Protein AF-A0A7S4L0S0-F1 (afdb_monomer_lite)

Structure (mmCIF, N/CA/C/O backbone):
data_AF-A0A7S4L0S0-F1
#
_entry.id   AF-A0A7S4L0S0-F1
#
loop_
_atom_site.group_PDB
_atom_site.id
_atom_site.type_symbol
_atom_site.label_atom_id
_atom_site.label_alt_id
_atom_site.label_comp_id
_atom_site.label_asym_id
_atom_site.label_entity_id
_atom_site.label_seq_id
_atom_site.pdbx_PDB_ins_code
_atom_site.Cartn_x
_atom_site.Cartn_y
_atom_site.Cartn_z
_atom_site.occupancy
_atom_site.B_iso_or_equiv
_atom_site.auth_seq_id
_atom_site.auth_comp_id
_atom_site.auth_asym_id
_atom_site.auth_atom_id
_atom_site.pdbx_PDB_model_num
ATOM 1 N N . GLU A 1 1 ? 26.061 -27.455 -31.471 1.00 75.81 1 GLU A N 1
ATOM 2 C CA . GLU A 1 1 ? 24.703 -26.891 -31.427 1.00 75.81 1 GLU A CA 1
ATOM 3 C C . GLU A 1 1 ? 24.857 -25.416 -31.122 1.00 75.81 1 GLU A C 1
ATOM 5 O O . GLU A 1 1 ? 25.681 -25.080 -30.277 1.00 75.81 1 GLU A O 1
ATOM 10 N N . TYR A 1 2 ? 24.237 -24.562 -31.928 1.00 87.06 2 TYR A N 1
ATOM 11 C CA . TYR A 1 2 ? 24.307 -23.111 -31.791 1.00 87.06 2 TYR A CA 1
ATOM 12 C C . TYR A 1 2 ? 23.082 -22.641 -31.019 1.00 87.06 2 TYR A C 1
ATOM 14 O O . TYR A 1 2 ? 22.019 -23.251 -31.120 1.00 87.06 2 TYR A O 1
ATOM 22 N N . VAL A 1 3 ? 23.242 -21.562 -30.265 1.00 89.25 3 VAL A N 1
ATOM 23 C CA . VAL A 1 3 ? 22.180 -20.961 -29.458 1.00 89.25 3 VAL A CA 1
ATOM 24 C C . VAL A 1 3 ? 22.012 -19.526 -29.923 1.00 89.25 3 VAL A C 1
ATOM 26 O O . VAL A 1 3 ? 23.007 -18.867 -30.218 1.00 89.25 3 VAL A O 1
ATOM 29 N N . CYS A 1 4 ? 20.772 -19.050 -29.992 1.00 88.25 4 CYS A N 1
ATOM 30 C CA . CYS A 1 4 ? 20.486 -17.660 -30.334 1.00 88.25 4 CYS A CA 1
ATOM 31 C C . CYS A 1 4 ? 21.212 -16.693 -29.386 1.00 88.25 4 CYS A C 1
ATOM 33 O O . CYS A 1 4 ? 21.052 -16.776 -28.165 1.00 88.25 4 CYS A O 1
ATOM 35 N N . GLU A 1 5 ? 21.927 -15.716 -29.944 1.00 83.31 5 GLU A N 1
ATOM 36 C CA . GLU A 1 5 ? 22.682 -14.718 -29.175 1.00 83.31 5 GLU A CA 1
ATOM 37 C C . GLU A 1 5 ? 21.797 -13.817 -28.298 1.00 83.31 5 GLU A C 1
ATOM 39 O O . GLU A 1 5 ? 22.257 -13.265 -27.299 1.00 83.31 5 GLU A O 1
ATOM 44 N N . ARG A 1 6 ? 20.497 -13.711 -28.606 1.00 80.69 6 ARG A N 1
ATOM 45 C CA . ARG A 1 6 ? 19.516 -12.996 -27.766 1.00 80.69 6 ARG A CA 1
ATOM 46 C C . ARG A 1 6 ? 19.075 -13.801 -26.541 1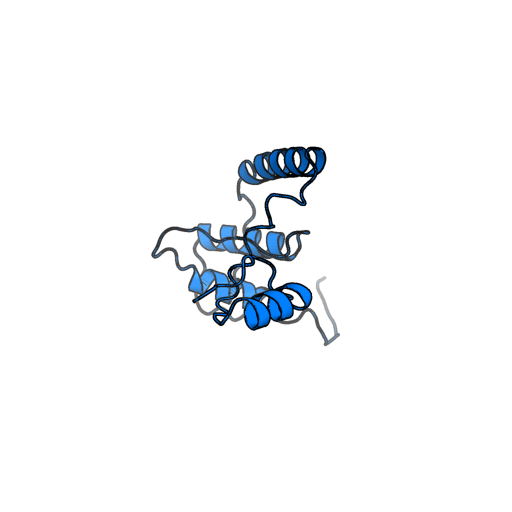.00 80.69 6 ARG A C 1
ATOM 48 O O . ARG A 1 6 ? 18.285 -13.307 -25.746 1.00 80.69 6 ARG A O 1
ATOM 55 N N . VAL A 1 7 ? 19.587 -15.023 -26.365 1.00 78.88 7 VAL A N 1
ATOM 56 C CA . VAL A 1 7 ? 19.340 -15.888 -25.197 1.00 78.88 7 VAL A CA 1
ATOM 57 C C . VAL A 1 7 ? 17.845 -16.183 -24.991 1.00 78.88 7 VAL A C 1
ATOM 59 O O . VAL A 1 7 ? 17.359 -16.322 -23.873 1.00 78.88 7 VAL A O 1
ATOM 62 N N . CYS A 1 8 ? 17.094 -16.306 -26.088 1.00 86.19 8 CYS A N 1
ATOM 63 C CA . CYS A 1 8 ? 15.673 -16.671 -26.070 1.00 86.19 8 CYS A CA 1
ATOM 64 C C . CYS A 1 8 ? 15.427 -18.170 -25.797 1.00 86.19 8 CYS A C 1
ATOM 66 O O . CYS A 1 8 ? 14.278 -18.592 -25.679 1.00 86.19 8 CYS A O 1
ATOM 68 N N . GLY A 1 9 ? 16.494 -18.978 -25.739 1.00 84.69 9 GLY A N 1
ATOM 69 C CA . GLY A 1 9 ? 16.433 -20.432 -25.562 1.00 84.69 9 GLY A CA 1
ATOM 70 C C . GLY A 1 9 ? 16.253 -21.241 -26.853 1.00 84.69 9 GLY A C 1
ATOM 71 O O . GLY A 1 9 ? 15.992 -22.436 -26.775 1.00 84.69 9 GLY A O 1
ATOM 72 N N . PHE A 1 10 ? 16.368 -20.621 -28.035 1.00 89.12 10 PHE A N 1
ATOM 73 C CA . PHE A 1 10 ? 16.336 -21.332 -29.318 1.00 89.12 10 PHE A CA 1
ATOM 74 C C . PHE A 1 10 ? 17.707 -21.934 -29.659 1.00 89.12 10 PHE A C 1
ATOM 76 O O . PHE A 1 10 ? 18.708 -21.210 -29.688 1.00 89.12 10 PHE A O 1
ATOM 83 N N . GLU A 1 11 ? 17.731 -23.235 -29.959 1.00 93.06 11 GLU A N 1
ATOM 84 C CA . GLU A 1 11 ? 18.935 -24.013 -30.276 1.00 93.06 11 GLU A CA 1
ATOM 85 C C . GLU A 1 11 ? 18.791 -24.726 -31.631 1.00 93.06 11 GLU A C 1
ATOM 87 O O . GLU A 1 11 ? 17.696 -25.144 -32.016 1.00 93.06 11 GLU A O 1
ATOM 92 N N . GLY A 1 12 ? 19.889 -24.849 -32.382 1.00 90.69 12 GLY A N 1
ATOM 93 C CA . GLY A 1 12 ? 19.873 -25.514 -33.686 1.00 90.69 12 GLY A CA 1
ATOM 94 C C . GLY A 1 12 ? 21.217 -25.544 -34.414 1.00 90.69 12 GLY A C 1
ATOM 95 O O . GLY A 1 12 ? 22.286 -25.327 -33.835 1.00 90.69 12 GLY A O 1
ATOM 96 N N . ASP A 1 13 ? 21.177 -25.842 -35.715 1.00 92.31 13 ASP A N 1
ATOM 97 C CA . ASP A 1 13 ? 22.343 -25.670 -36.583 1.00 92.31 13 ASP A CA 1
ATOM 98 C C . ASP A 1 13 ? 22.577 -24.188 -36.917 1.00 92.31 13 ASP A C 1
ATOM 100 O O . ASP A 1 13 ? 21.705 -23.340 -36.727 1.00 92.31 13 ASP A O 1
ATOM 104 N N . PHE A 1 14 ? 23.770 -23.873 -37.421 1.00 89.38 14 PHE A N 1
ATOM 105 C CA . PHE A 1 14 ? 24.184 -22.494 -37.685 1.00 89.38 14 PHE A CA 1
ATOM 106 C C . PHE A 1 14 ? 23.186 -21.720 -38.565 1.00 89.38 14 PHE A C 1
ATOM 108 O O . PHE A 1 14 ? 22.823 -20.596 -38.237 1.00 89.38 14 PHE A O 1
ATOM 115 N N . LYS A 1 15 ? 22.680 -22.333 -39.644 1.00 91.56 15 LYS A N 1
ATOM 116 C CA . LYS A 1 15 ? 21.749 -21.671 -40.574 1.00 91.56 15 LYS A CA 1
ATOM 117 C C . LYS A 1 15 ? 20.372 -21.450 -39.953 1.00 91.56 15 LYS A C 1
ATOM 119 O O . LYS A 1 15 ? 19.713 -20.454 -40.237 1.00 91.56 15 LYS A O 1
ATOM 124 N N . THR A 1 16 ? 19.930 -22.391 -39.128 1.00 91.69 16 THR A N 1
ATOM 125 C CA . THR A 1 16 ? 18.635 -22.336 -38.450 1.00 91.69 16 THR A CA 1
ATOM 126 C C . THR A 1 16 ? 18.643 -21.270 -37.357 1.00 91.69 16 THR A C 1
ATOM 128 O O . THR A 1 16 ? 17.677 -20.520 -37.223 1.00 91.69 16 THR A O 1
ATOM 131 N N . VAL A 1 17 ? 19.748 -21.157 -36.616 1.00 91.50 17 VAL A N 1
ATOM 132 C CA . VAL A 1 17 ? 19.931 -20.123 -35.589 1.00 91.50 17 VAL A CA 1
ATOM 133 C C . VAL A 1 17 ? 20.080 -18.738 -36.217 1.00 91.50 17 VAL A C 1
ATOM 135 O O . VAL A 1 17 ? 19.387 -17.818 -35.796 1.00 91.50 17 VAL A O 1
ATOM 138 N N . GLU A 1 18 ? 20.865 -18.596 -37.286 1.00 89.62 18 GLU A N 1
ATOM 139 C CA . GLU A 1 18 ? 21.023 -17.327 -38.013 1.00 89.62 18 GLU A CA 1
ATOM 140 C C . GLU A 1 18 ? 19.687 -16.826 -38.602 1.00 89.62 18 GLU A C 1
ATOM 142 O O . GLU A 1 18 ? 19.337 -15.646 -38.506 1.00 89.62 18 GLU A O 1
ATOM 147 N N . ALA A 1 19 ? 18.874 -17.723 -39.172 1.00 90.62 19 ALA A N 1
ATOM 148 C CA . ALA A 1 19 ? 17.537 -17.369 -39.648 1.00 90.62 19 ALA A CA 1
ATOM 149 C C . ALA A 1 19 ? 16.609 -16.937 -38.498 1.00 90.62 19 ALA A C 1
ATOM 151 O O . ALA A 1 19 ? 15.848 -15.979 -38.648 1.00 90.62 19 ALA A O 1
ATOM 152 N N . HIS A 1 20 ? 16.689 -17.615 -37.349 1.00 89.69 20 HIS A N 1
ATOM 153 C CA . HIS A 1 20 ? 15.929 -17.264 -36.152 1.00 89.69 20 HIS A CA 1
ATOM 154 C C . H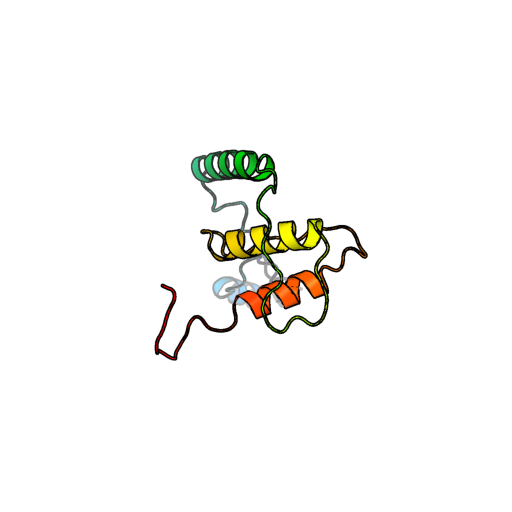IS A 1 20 ? 16.335 -15.894 -35.595 1.00 89.69 20 HIS A C 1
ATOM 156 O O . HIS A 1 20 ? 15.467 -15.093 -35.258 1.00 89.69 20 HIS A O 1
ATOM 162 N N . GLU A 1 21 ? 17.628 -15.579 -35.538 1.00 88.75 21 GLU A N 1
ATOM 163 C CA . GLU A 1 21 ? 18.126 -14.292 -35.041 1.00 88.75 21 GLU A CA 1
ATOM 164 C C . GLU A 1 21 ? 17.569 -13.107 -35.831 1.00 88.75 21 GLU A C 1
ATOM 166 O O . GLU A 1 21 ? 17.194 -12.092 -35.245 1.00 88.75 21 GLU A O 1
ATOM 171 N N . ASN A 1 22 ? 17.391 -13.246 -37.143 1.00 86.25 22 ASN A N 1
ATOM 172 C CA . ASN A 1 22 ? 16.783 -12.200 -37.968 1.00 86.25 22 ASN A CA 1
ATOM 173 C C . ASN A 1 22 ? 15.301 -11.924 -37.636 1.00 86.25 22 ASN A C 1
ATOM 175 O O . ASN A 1 22 ? 14.791 -10.858 -37.973 1.00 86.25 22 ASN A O 1
ATOM 179 N N . VAL A 1 23 ? 14.611 -12.841 -36.947 1.00 88.25 23 VAL A N 1
ATOM 180 C CA . VAL A 1 23 ? 13.187 -12.716 -36.570 1.00 88.25 23 VAL A CA 1
ATOM 181 C C . VAL A 1 23 ? 12.937 -12.772 -35.057 1.00 88.25 23 VAL A C 1
ATOM 183 O O . VAL A 1 23 ? 11.791 -12.704 -34.614 1.00 88.25 23 VAL A O 1
ATOM 186 N N . CYS A 1 24 ? 13.985 -12.903 -34.243 1.00 84.31 24 CYS A N 1
ATOM 187 C CA . CYS A 1 24 ? 13.862 -13.147 -32.810 1.00 84.31 24 CYS A CA 1
ATOM 188 C C . CYS A 1 24 ? 13.385 -11.894 -32.053 1.00 84.31 24 CYS A C 1
ATOM 190 O O . CYS A 1 24 ? 14.171 -11.029 -31.685 1.00 84.31 24 CYS A O 1
ATOM 192 N N . GLY A 1 25 ? 12.089 -11.790 -31.767 1.00 79.44 25 GLY A N 1
ATOM 193 C CA . GLY A 1 25 ? 11.518 -10.671 -31.002 1.00 79.44 25 GLY A CA 1
ATOM 194 C C . GLY A 1 25 ? 11.808 -10.687 -29.495 1.00 79.44 25 GLY A C 1
ATOM 195 O O . GLY A 1 25 ? 11.162 -9.947 -28.758 1.00 79.44 25 GLY A O 1
ATOM 196 N N . TYR A 1 26 ? 12.705 -11.553 -29.010 1.00 82.38 26 TYR A N 1
ATOM 197 C CA . TYR A 1 26 ? 13.002 -11.650 -27.584 1.00 82.38 26 TYR A CA 1
ATOM 198 C C . TYR A 1 26 ? 13.815 -10.439 -27.124 1.00 82.38 26 TYR A C 1
ATOM 200 O O . TYR A 1 26 ? 14.963 -10.254 -27.529 1.00 82.38 26 TYR A O 1
ATOM 208 N N . VAL A 1 27 ? 13.198 -9.632 -26.265 1.00 67.56 27 VAL A N 1
ATOM 209 C CA . VAL A 1 27 ? 13.852 -8.544 -25.541 1.00 67.56 27 VAL A CA 1
ATOM 210 C C . VAL A 1 27 ? 14.238 -9.090 -24.177 1.00 67.56 27 VAL A C 1
ATOM 212 O O . VAL A 1 27 ? 13.386 -9.554 -23.416 1.00 67.56 27 VAL A O 1
ATOM 215 N N . ARG A 1 28 ? 15.535 -9.074 -23.883 1.00 66.50 28 ARG A N 1
ATOM 216 C CA . ARG A 1 28 ? 16.052 -9.489 -22.585 1.00 66.50 28 ARG A CA 1
ATOM 217 C C . ARG A 1 28 ? 15.570 -8.471 -21.543 1.00 66.50 28 ARG A C 1
ATOM 219 O O . ARG A 1 28 ? 15.686 -7.265 -21.739 1.00 66.50 28 ARG A O 1
ATOM 226 N N . GLY A 1 29 ? 14.938 -8.957 -20.473 1.00 56.62 29 GLY A N 1
ATOM 227 C CA . GLY A 1 29 ? 14.276 -8.115 -19.464 1.00 56.62 29 GLY A CA 1
ATOM 228 C C . GLY A 1 29 ? 15.213 -7.245 -18.614 1.00 56.62 29 GLY A C 1
ATOM 229 O O . GLY A 1 29 ? 14.742 -6.565 -17.712 1.00 56.62 29 GLY A O 1
ATOM 230 N N . ASP A 1 30 ? 16.517 -7.283 -18.878 1.00 53.00 30 ASP A N 1
ATOM 231 C CA . ASP A 1 30 ? 17.572 -6.457 -18.286 1.00 53.00 30 ASP A CA 1
ATOM 232 C C . ASP A 1 30 ? 17.840 -5.158 -19.075 1.00 53.00 30 ASP A C 1
ATOM 234 O O . ASP A 1 30 ? 18.546 -4.284 -18.582 1.00 53.00 30 ASP A O 1
ATOM 238 N N . GLN A 1 31 ? 17.202 -4.945 -20.234 1.00 48.06 31 GLN A N 1
ATOM 239 C CA . GLN A 1 31 ? 17.219 -3.668 -20.973 1.00 48.06 31 GLN A CA 1
ATOM 240 C C . GLN A 1 31 ? 16.407 -2.549 -20.269 1.00 48.06 31 GLN A C 1
ATOM 242 O O . GLN A 1 31 ? 15.814 -1.699 -20.917 1.00 48.06 31 GLN A O 1
ATOM 247 N N . TRP A 1 32 ? 16.313 -2.562 -18.938 1.00 55.41 32 TRP A N 1
ATOM 248 C CA . TRP A 1 32 ? 15.672 -1.507 -18.139 1.00 55.41 32 TRP A CA 1
ATOM 249 C C . TRP A 1 32 ? 16.674 -0.442 -17.668 1.00 55.41 32 TRP A C 1
ATOM 251 O O . TRP A 1 32 ? 16.267 0.630 -17.241 1.00 55.41 32 TRP A O 1
ATOM 261 N N . GLU A 1 33 ? 17.980 -0.721 -17.757 1.00 48.19 33 GLU A N 1
ATOM 262 C CA . GLU A 1 33 ? 19.041 0.201 -17.320 1.00 48.19 33 GLU A CA 1
ATOM 263 C C . GLU A 1 33 ? 19.464 1.214 -18.399 1.00 48.19 33 GLU A C 1
ATOM 265 O O . GLU A 1 33 ? 20.192 2.150 -18.095 1.00 48.19 33 GLU A O 1
ATOM 270 N N . SER A 1 34 ? 19.051 1.041 -19.662 1.00 50.31 34 SER A N 1
ATOM 271 C CA . SER A 1 34 ? 19.615 1.802 -20.800 1.00 50.31 34 SER A CA 1
ATOM 272 C C . SER A 1 34 ? 18.714 2.887 -21.395 1.00 50.31 34 SER A C 1
ATOM 274 O O . SER A 1 34 ? 19.182 3.619 -22.263 1.00 50.31 34 SER A O 1
ATOM 276 N N . ASP A 1 35 ? 17.472 3.023 -20.924 1.00 55.84 35 ASP A N 1
ATOM 277 C CA . ASP A 1 35 ? 16.492 3.971 -21.482 1.00 55.84 35 ASP A CA 1
ATOM 278 C C . ASP A 1 35 ? 16.192 5.173 -20.565 1.00 55.84 35 ASP A C 1
ATOM 280 O O . ASP A 1 35 ? 15.360 6.008 -20.914 1.00 55.84 35 ASP A O 1
ATOM 284 N N . MET A 1 36 ? 16.839 5.282 -19.399 1.00 57.59 36 MET A N 1
ATOM 285 C CA . MET A 1 36 ? 16.585 6.368 -18.446 1.00 57.59 36 MET A CA 1
ATOM 286 C C . MET A 1 36 ? 17.656 7.455 -18.599 1.00 57.59 36 MET A C 1
ATOM 288 O O . MET A 1 36 ? 18.839 7.206 -18.379 1.00 57.59 36 MET A O 1
ATOM 292 N N . ASP A 1 37 ? 17.253 8.648 -19.040 1.00 66.44 37 ASP A N 1
ATOM 293 C CA . ASP A 1 37 ? 18.165 9.782 -19.211 1.00 66.44 37 ASP A CA 1
ATOM 294 C C . ASP A 1 37 ? 18.664 10.273 -17.837 1.00 66.44 37 ASP A C 1
ATOM 296 O O . ASP A 1 37 ? 17.928 10.247 -16.848 1.00 66.44 37 ASP A O 1
ATOM 300 N N . SER A 1 38 ? 19.910 10.745 -17.759 1.00 66.56 38 SER A N 1
ATOM 301 C CA . SER A 1 38 ? 20.562 11.134 -16.493 1.00 66.56 38 SER A CA 1
ATOM 302 C C . SER A 1 38 ? 19.806 12.225 -15.717 1.00 66.56 38 SER A C 1
ATOM 304 O O . SER A 1 38 ? 19.820 12.248 -14.486 1.00 66.56 38 SER A O 1
ATOM 306 N N . GLU A 1 39 ? 19.078 13.093 -16.425 1.00 66.94 39 GLU A N 1
ATOM 307 C CA . GLU A 1 39 ? 18.222 14.126 -15.831 1.00 66.94 39 GLU A CA 1
ATOM 308 C C . GLU A 1 39 ? 16.944 13.526 -15.197 1.00 66.94 39 GLU A C 1
ATOM 310 O O . GLU A 1 39 ? 16.446 14.012 -14.173 1.00 66.94 39 GLU A O 1
ATOM 315 N N . GLU A 1 40 ? 16.412 12.434 -15.757 1.00 67.38 40 GLU A N 1
ATOM 316 C CA . GLU A 1 40 ? 15.275 11.697 -15.187 1.00 67.38 40 GLU A CA 1
ATOM 317 C C . GLU A 1 40 ? 15.685 10.902 -13.940 1.00 67.38 40 GL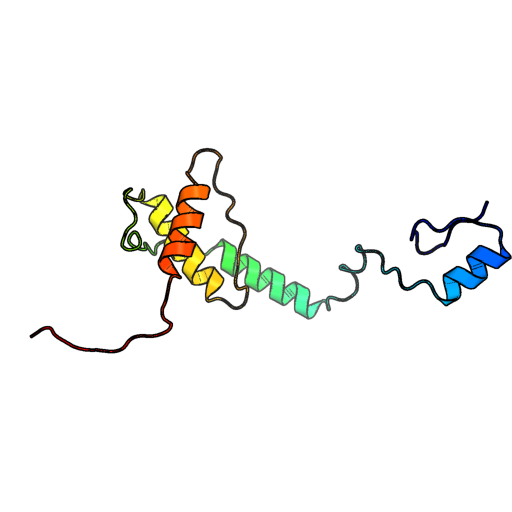U A C 1
ATOM 319 O O . GLU A 1 40 ? 14.913 10.807 -12.983 1.00 67.38 40 GLU A O 1
ATOM 324 N N . GLU A 1 41 ? 16.915 10.385 -13.907 1.00 66.94 41 GLU A N 1
ATOM 325 C CA . GLU A 1 41 ? 17.470 9.700 -12.738 1.00 66.94 41 GLU A CA 1
ATOM 326 C C . GLU A 1 41 ? 17.683 10.666 -11.560 1.00 66.94 41 GLU A C 1
ATOM 328 O O . GLU A 1 41 ? 17.229 10.388 -10.447 1.00 66.94 41 GLU A O 1
ATOM 333 N N . GLU A 1 42 ? 18.280 11.845 -11.790 1.00 69.88 42 GLU A N 1
ATOM 334 C CA . GLU A 1 42 ? 18.461 12.860 -10.739 1.00 69.88 42 GLU A CA 1
ATOM 335 C C . GLU A 1 42 ? 17.122 13.353 -10.177 1.00 69.88 42 GLU A C 1
ATOM 337 O O . GLU A 1 42 ? 16.945 13.456 -8.957 1.00 69.88 42 GLU A O 1
ATOM 342 N N . THR A 1 43 ? 16.143 13.617 -11.047 1.00 74.69 43 THR A N 1
ATOM 343 C CA . THR A 1 43 ? 14.805 14.037 -10.607 1.00 74.69 43 THR A CA 1
ATOM 344 C C . THR A 1 43 ? 14.072 12.926 -9.861 1.00 74.69 43 THR A C 1
ATOM 346 O O . THR A 1 43 ? 13.373 13.208 -8.882 1.00 74.69 43 THR A O 1
ATOM 349 N N . PHE A 1 44 ? 14.247 11.663 -10.261 1.00 76.75 44 PHE A N 1
ATOM 350 C CA . PHE A 1 44 ? 13.716 10.513 -9.537 1.00 76.75 44 PHE A CA 1
ATOM 351 C C . PHE A 1 44 ? 14.344 10.380 -8.147 1.00 76.75 44 PHE A C 1
ATOM 353 O O . PHE A 1 44 ? 13.597 10.270 -7.174 1.00 76.75 44 PHE A O 1
ATOM 360 N N . LEU A 1 45 ? 15.674 10.450 -8.032 1.00 75.19 45 LEU A N 1
ATOM 361 C CA . LEU A 1 45 ? 16.389 10.359 -6.756 1.00 75.19 45 LEU A CA 1
ATOM 362 C C . LEU A 1 45 ? 16.012 11.506 -5.816 1.00 75.19 45 LEU A C 1
ATOM 364 O O . LEU A 1 45 ? 15.665 11.267 -4.661 1.00 75.19 45 LEU A O 1
ATOM 368 N N . GLN A 1 46 ? 15.966 12.741 -6.319 1.00 75.56 46 GLN A N 1
ATOM 369 C CA . GLN A 1 46 ? 15.560 13.898 -5.522 1.00 75.56 46 GLN A CA 1
ATOM 370 C C . GLN A 1 46 ? 14.111 13.769 -5.034 1.00 75.56 46 GLN A C 1
ATOM 372 O O . GLN A 1 46 ? 13.792 14.055 -3.877 1.00 75.56 46 GLN A O 1
ATOM 377 N N . LYS A 1 47 ? 13.212 13.306 -5.907 1.00 77.12 47 LYS A N 1
ATOM 378 C CA . LYS A 1 47 ? 11.809 13.066 -5.561 1.00 77.12 47 LYS A CA 1
ATOM 379 C C . LYS A 1 47 ? 11.650 11.904 -4.581 1.00 77.12 47 LYS A C 1
ATOM 381 O O . LYS A 1 47 ? 10.764 11.953 -3.727 1.00 77.12 47 LYS A O 1
ATOM 386 N N . TRP A 1 48 ? 12.482 10.873 -4.703 1.00 73.94 48 TRP A N 1
ATOM 387 C CA . TRP A 1 48 ? 12.522 9.730 -3.799 1.00 73.94 48 TRP A CA 1
ATOM 388 C C . TRP A 1 48 ? 12.956 10.153 -2.395 1.00 73.94 48 TRP A C 1
ATOM 390 O O . TRP A 1 48 ? 12.227 9.875 -1.444 1.00 73.94 48 TRP A O 1
ATOM 400 N N . GLU A 1 49 ? 14.061 10.892 -2.272 1.00 71.50 49 GLU A N 1
ATOM 401 C CA . GLU A 1 49 ? 14.588 11.415 -1.002 1.00 71.50 49 GLU A CA 1
ATOM 402 C C . GLU A 1 49 ? 13.507 12.197 -0.231 1.00 71.50 49 GLU A C 1
ATOM 404 O O . GLU A 1 49 ? 13.193 11.891 0.921 1.00 71.50 49 GLU A O 1
ATOM 409 N N . LEU A 1 50 ? 12.814 13.113 -0.921 1.00 68.12 50 LEU A N 1
ATOM 410 C CA . LEU A 1 50 ? 11.695 13.884 -0.365 1.00 68.12 50 LEU A CA 1
ATOM 411 C C . LEU A 1 50 ? 10.498 13.012 0.053 1.00 68.12 50 LEU A C 1
ATOM 413 O O . LEU A 1 50 ? 9.712 13.392 0.923 1.00 68.12 50 LEU A O 1
ATOM 417 N N . SER A 1 51 ? 10.312 11.854 -0.582 1.00 68.31 51 SER A N 1
ATOM 418 C CA . SER A 1 51 ? 9.254 10.910 -0.221 1.00 68.31 51 SER A CA 1
ATOM 419 C C . SER A 1 51 ? 9.612 10.094 1.024 1.00 68.31 51 SER A C 1
ATOM 421 O O . SER A 1 51 ? 8.718 9.828 1.828 1.00 68.31 51 SER A O 1
ATOM 423 N N . VAL A 1 52 ? 10.891 9.742 1.218 1.00 66.62 52 VAL A N 1
ATOM 424 C CA . VAL A 1 52 ? 11.376 9.002 2.401 1.00 66.62 52 VAL A CA 1
ATOM 425 C C . VAL A 1 52 ? 11.251 9.841 3.675 1.00 66.62 52 VAL A C 1
ATOM 427 O O . VAL A 1 52 ? 10.869 9.320 4.721 1.00 66.62 52 VAL A O 1
ATOM 430 N N . GLU A 1 53 ? 11.487 11.152 3.596 1.00 58.66 53 GLU A N 1
ATOM 431 C CA . GLU A 1 53 ? 11.355 12.058 4.749 1.00 58.66 53 GLU A CA 1
ATOM 432 C C . GLU A 1 53 ? 9.899 12.330 5.167 1.00 58.66 53 GLU A C 1
ATOM 434 O O . GLU A 1 53 ? 9.637 12.952 6.205 1.00 58.66 53 GLU A O 1
ATOM 439 N N . ARG A 1 54 ? 8.917 11.850 4.396 1.00 65.81 54 ARG A N 1
ATOM 440 C CA . ARG A 1 54 ? 7.500 12.074 4.677 1.00 65.81 54 ARG A CA 1
ATOM 441 C C . ARG A 1 54 ? 7.038 11.222 5.860 1.00 65.81 54 ARG A C 1
ATOM 443 O O . ARG A 1 54 ? 6.634 10.071 5.714 1.00 65.81 54 ARG A O 1
ATOM 450 N N . ARG A 1 55 ? 7.043 11.817 7.053 1.00 62.66 55 ARG A N 1
ATOM 451 C CA . ARG A 1 55 ? 6.486 11.203 8.265 1.00 62.66 55 ARG A CA 1
ATOM 452 C C . ARG A 1 55 ? 4.964 11.016 8.129 1.00 62.66 55 ARG A C 1
ATOM 454 O O . ARG A 1 55 ? 4.242 11.946 7.769 1.00 62.66 55 ARG A O 1
ATOM 461 N N . MET A 1 56 ? 4.480 9.811 8.435 1.00 66.56 56 MET A N 1
ATOM 462 C CA . MET A 1 56 ? 3.054 9.456 8.396 1.00 66.56 56 MET A CA 1
ATOM 463 C C . MET A 1 56 ? 2.332 10.004 9.629 1.00 66.56 56 MET A C 1
ATOM 465 O O . MET A 1 56 ? 2.254 9.342 10.654 1.00 66.56 56 MET A O 1
ATOM 469 N N . GLU A 1 57 ? 1.829 11.234 9.558 1.00 71.44 57 GLU A N 1
ATOM 470 C CA . GLU A 1 57 ? 1.074 11.833 10.675 1.00 71.44 57 GLU A CA 1
ATOM 471 C C . GLU A 1 57 ? -0.448 11.735 10.486 1.00 71.44 57 GLU A C 1
ATOM 473 O O . GLU A 1 57 ? -1.231 11.775 11.438 1.00 71.44 57 GLU A O 1
ATOM 478 N N . LYS A 1 58 ? -0.886 11.557 9.238 1.00 85.19 58 LYS A N 1
ATOM 479 C CA . LYS A 1 58 ? -2.298 11.450 8.880 1.00 85.19 58 LYS A CA 1
ATOM 480 C C . LYS A 1 58 ? -2.842 10.075 9.270 1.00 85.19 58 LYS A C 1
ATOM 482 O O . LYS A 1 58 ? -2.278 9.051 8.903 1.00 85.19 58 LYS A O 1
ATOM 487 N N . LYS A 1 59 ? -3.986 10.062 9.958 1.00 88.69 59 LYS A N 1
ATOM 488 C CA . LYS A 1 59 ? -4.739 8.849 10.311 1.00 88.69 59 LYS A CA 1
ATOM 489 C C . LYS A 1 59 ? -6.049 8.803 9.551 1.00 88.69 59 LYS A C 1
ATOM 491 O O . LYS A 1 59 ? -6.759 9.804 9.484 1.00 88.69 59 LYS A O 1
ATOM 496 N N . MET A 1 60 ? -6.390 7.631 9.029 1.00 89.62 60 MET A N 1
ATOM 497 C CA . MET A 1 60 ? -7.684 7.371 8.411 1.00 89.62 60 MET A CA 1
ATOM 498 C C . MET A 1 60 ? -8.502 6.443 9.305 1.00 89.62 60 MET A C 1
ATOM 500 O O . MET A 1 60 ? -7.989 5.456 9.831 1.00 89.62 60 MET A O 1
ATOM 504 N N . GLN A 1 61 ? -9.778 6.779 9.498 1.00 88.94 61 GLN A N 1
ATOM 505 C CA . GLN A 1 61 ? -10.703 5.914 10.225 1.00 88.94 61 GLN A CA 1
ATOM 506 C C . GLN A 1 61 ? -10.944 4.612 9.461 1.00 88.94 61 GLN A C 1
ATOM 508 O O . GLN A 1 61 ? -10.830 4.567 8.236 1.00 88.94 61 GLN A O 1
ATOM 513 N N . ALA A 1 62 ? -11.276 3.552 10.195 1.00 88.38 62 ALA A N 1
ATOM 514 C CA . ALA A 1 62 ? -11.628 2.280 9.582 1.00 88.38 62 ALA A CA 1
ATOM 515 C C . ALA A 1 62 ? -12.825 2.456 8.622 1.00 88.38 62 ALA A C 1
ATOM 517 O O . ALA A 1 62 ? -13.770 3.173 8.962 1.00 88.38 62 ALA A O 1
ATOM 518 N N . PRO A 1 63 ? -12.804 1.816 7.440 1.00 88.38 63 PRO A N 1
ATOM 519 C CA . PRO A 1 63 ? -13.906 1.892 6.489 1.00 88.38 63 PRO A CA 1
ATOM 520 C C . PRO A 1 63 ? -15.177 1.254 7.060 1.00 88.38 63 PRO A C 1
ATOM 522 O O . PRO A 1 63 ? -15.124 0.297 7.839 1.00 88.38 63 PRO A O 1
ATOM 525 N N . GLU A 1 64 ? -16.334 1.767 6.640 1.00 86.56 64 GLU A N 1
ATOM 526 C CA . GLU A 1 64 ? -17.629 1.251 7.081 1.00 86.56 64 GLU A CA 1
ATOM 527 C C . GLU A 1 64 ? -17.790 -0.241 6.751 1.00 86.56 64 GLU A C 1
ATOM 529 O O . GLU A 1 64 ? -17.395 -0.728 5.689 1.00 86.56 64 GLU A O 1
ATOM 534 N N . GLY A 1 65 ? -18.371 -0.987 7.691 1.00 85.88 65 GLY A N 1
ATOM 535 C CA . GLY A 1 65 ? -18.549 -2.435 7.572 1.00 85.88 65 GLY A CA 1
ATOM 536 C C . GLY A 1 65 ? -17.316 -3.266 7.939 1.00 85.88 65 GLY A C 1
ATOM 537 O O . GLY A 1 65 ? -17.404 -4.495 7.920 1.00 85.88 65 GLY A O 1
ATOM 538 N N . LEU A 1 66 ? -16.184 -2.647 8.306 1.00 89.88 66 LEU A N 1
ATOM 539 C CA . LEU A 1 66 ? -15.064 -3.379 8.895 1.00 89.88 66 LEU A CA 1
ATOM 540 C C . LEU A 1 66 ? -15.408 -3.763 10.341 1.00 89.88 66 LEU A C 1
ATOM 542 O O . LEU A 1 66 ? -15.579 -2.910 11.206 1.00 89.88 66 LEU A O 1
ATOM 546 N N . LEU A 1 67 ? -15.506 -5.066 10.606 1.00 89.50 67 LEU A N 1
ATOM 547 C CA . LEU A 1 67 ? -15.904 -5.591 11.921 1.00 89.50 67 LEU A CA 1
ATOM 548 C C . LEU A 1 67 ? -14.823 -5.432 13.002 1.00 89.50 67 LEU A C 1
ATOM 550 O O . LEU A 1 67 ? -15.108 -5.584 14.187 1.00 89.50 67 LEU A O 1
ATOM 554 N N . VAL A 1 68 ? -13.580 -5.178 12.597 1.00 89.44 68 VAL A N 1
ATOM 555 C CA . VAL A 1 68 ? -12.412 -5.118 13.478 1.00 89.44 68 VAL A CA 1
ATOM 556 C C . VAL A 1 68 ? -11.904 -3.683 13.539 1.00 89.44 68 VAL A C 1
ATOM 558 O O . VAL A 1 68 ? -11.776 -3.022 12.511 1.00 89.44 68 VAL A O 1
ATOM 561 N N . SER A 1 69 ? -11.580 -3.205 14.740 1.00 89.69 69 SER A N 1
ATOM 562 C CA . SER A 1 69 ? -10.949 -1.900 14.937 1.00 89.69 69 SER A CA 1
ATOM 563 C C . SER A 1 69 ? -9.485 -1.922 14.494 1.00 89.69 69 SER A C 1
ATOM 565 O O . SER A 1 69 ? -8.731 -2.807 14.905 1.00 89.69 69 SER A O 1
ATOM 567 N N . LEU A 1 70 ? -9.072 -0.923 13.716 1.00 91.06 70 LEU A N 1
ATOM 568 C CA . LEU A 1 70 ? -7.677 -0.750 13.314 1.00 91.06 70 LEU A CA 1
ATOM 569 C C . LEU A 1 70 ? -6.833 -0.187 14.464 1.00 91.06 70 LEU A C 1
ATOM 571 O O . LEU A 1 70 ? -7.272 0.695 15.202 1.00 91.06 70 LEU A O 1
ATOM 575 N N . LEU A 1 71 ? -5.603 -0.684 14.596 1.00 91.75 71 LEU A N 1
ATOM 576 C CA . LEU A 1 71 ? -4.603 -0.117 15.503 1.00 91.75 71 LEU A CA 1
ATOM 577 C C . LEU A 1 71 ? -4.091 1.233 14.965 1.00 91.75 71 LEU A C 1
ATOM 579 O O . LEU A 1 71 ? -4.136 1.451 13.753 1.00 91.75 71 LEU A O 1
ATOM 583 N N . PRO A 1 72 ? -3.545 2.128 15.813 1.00 90.69 72 PRO A N 1
ATOM 584 C CA . PRO A 1 72 ? -3.120 3.461 15.380 1.00 90.69 72 PRO A CA 1
ATOM 585 C C . PRO A 1 72 ? -2.173 3.460 14.173 1.00 90.69 72 PRO A C 1
ATOM 587 O O . PRO A 1 72 ? -2.391 4.224 13.240 1.00 90.69 72 PRO A O 1
ATOM 590 N N . PHE A 1 73 ? -1.193 2.552 14.142 1.00 89.56 73 PHE A N 1
ATOM 591 C CA . PHE A 1 73 ? -0.279 2.416 13.004 1.00 89.56 73 PHE A CA 1
ATOM 592 C C . PHE A 1 73 ? -0.983 1.886 11.744 1.00 89.56 73 PHE A C 1
ATOM 594 O O . PHE A 1 73 ? -0.656 2.290 10.640 1.00 89.56 73 PHE A O 1
ATOM 601 N N . GLN A 1 74 ? -2.007 1.035 11.881 1.00 92.38 74 GLN A N 1
ATOM 602 C CA . GLN A 1 74 ? -2.782 0.536 10.738 1.00 92.38 74 GLN A CA 1
ATOM 603 C C . GLN A 1 74 ? -3.648 1.641 10.123 1.00 92.38 74 GLN A C 1
ATOM 605 O O . GLN A 1 74 ? -3.881 1.636 8.918 1.00 92.38 74 GLN A O 1
ATOM 610 N N . MET A 1 75 ? -4.108 2.595 10.938 1.00 92.19 75 MET A N 1
ATOM 611 C CA . MET A 1 75 ? -4.822 3.790 10.474 1.00 92.19 75 MET A CA 1
ATOM 612 C C . MET A 1 75 ? -3.899 4.758 9.726 1.00 92.19 75 MET A C 1
ATOM 614 O O . MET A 1 75 ? -4.336 5.403 8.772 1.00 92.19 75 MET A O 1
ATOM 618 N N . GLU A 1 76 ? -2.640 4.865 10.158 1.00 92.12 76 GLU A N 1
ATOM 619 C CA . GLU A 1 76 ? -1.592 5.628 9.466 1.00 92.12 76 GLU A CA 1
ATOM 620 C C . GLU A 1 76 ? -1.252 4.965 8.123 1.00 92.12 76 GLU A C 1
ATOM 622 O O . GLU A 1 76 ? -1.316 5.623 7.083 1.00 92.12 76 GLU A O 1
ATOM 627 N N . SER A 1 77 ? -1.018 3.645 8.114 1.00 91.19 77 SER A N 1
ATOM 628 C CA . SER A 1 77 ? -0.783 2.880 6.882 1.00 91.19 77 SER A CA 1
ATOM 629 C C . SER A 1 77 ? -1.961 2.987 5.913 1.00 91.19 77 SER A C 1
ATOM 631 O O . SER A 1 77 ? -1.754 3.173 4.717 1.00 91.19 77 SER A O 1
ATOM 633 N N . LEU A 1 78 ? -3.206 2.929 6.401 1.00 92.38 78 LEU A N 1
ATOM 634 C CA . LEU A 1 78 ? -4.392 3.092 5.556 1.00 92.38 78 LEU A CA 1
ATOM 635 C C . LEU A 1 78 ? -4.452 4.480 4.908 1.00 92.38 78 LEU A C 1
ATOM 637 O O . LEU A 1 78 ? -4.696 4.577 3.708 1.00 92.38 78 LEU A O 1
ATOM 641 N N . ALA A 1 79 ? -4.194 5.543 5.675 1.00 91.75 79 ALA A N 1
ATOM 642 C CA . ALA A 1 79 ? -4.152 6.899 5.133 1.00 91.75 79 ALA A CA 1
ATOM 643 C C . ALA A 1 79 ? -3.083 7.038 4.044 1.00 91.75 79 ALA A C 1
ATOM 645 O O . ALA A 1 79 ? -3.353 7.608 2.987 1.00 91.75 79 ALA A O 1
ATOM 646 N N . TRP A 1 80 ? -1.896 6.477 4.288 1.00 90.50 80 TRP A N 1
ATOM 647 C CA . TRP A 1 80 ? -0.808 6.481 3.320 1.00 90.50 80 TRP A CA 1
ATOM 648 C C . TRP A 1 80 ? -1.156 5.721 2.044 1.00 90.50 80 TRP A C 1
ATOM 650 O O . TRP A 1 80 ? -0.939 6.245 0.956 1.00 90.50 80 TRP A O 1
ATOM 660 N N . MET A 1 81 ? -1.710 4.512 2.160 1.00 92.19 81 MET A N 1
ATOM 661 C CA . MET A 1 81 ? -2.065 3.691 1.000 1.00 92.19 81 MET A CA 1
ATOM 662 C C . MET A 1 81 ? -3.097 4.391 0.111 1.00 92.19 81 MET A C 1
ATOM 664 O O . MET A 1 81 ? -2.917 4.431 -1.104 1.00 92.19 81 MET A O 1
ATOM 668 N N . CYS A 1 82 ? -4.120 5.013 0.705 1.00 90.25 82 CYS A N 1
ATOM 669 C CA . CYS A 1 82 ? -5.092 5.816 -0.040 1.00 90.25 82 CYS A CA 1
ATOM 670 C C . CYS A 1 82 ? -4.419 6.995 -0.766 1.00 90.25 82 CYS A C 1
ATOM 672 O O . CYS A 1 82 ? -4.702 7.254 -1.935 1.00 90.25 82 CYS A O 1
ATOM 674 N N . ASP A 1 83 ? -3.494 7.692 -0.098 1.00 89.31 83 ASP A N 1
ATOM 675 C CA . ASP A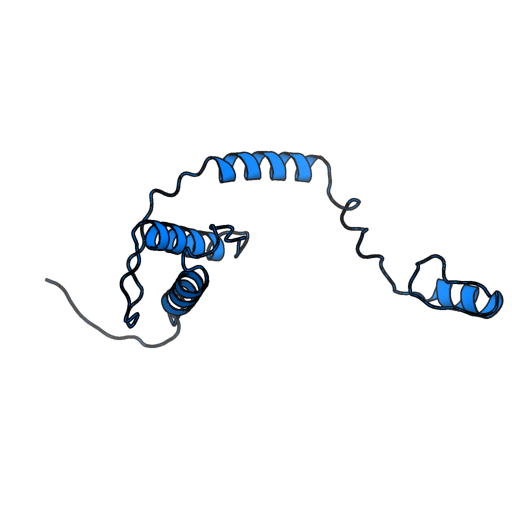 1 83 ? -2.748 8.796 -0.709 1.00 89.31 83 ASP A CA 1
ATOM 676 C C . ASP A 1 83 ? -1.801 8.297 -1.825 1.00 89.31 83 ASP A C 1
ATOM 678 O O . ASP A 1 83 ? -1.628 8.986 -2.830 1.00 89.31 83 ASP A O 1
ATOM 682 N N . GLN A 1 84 ? -1.218 7.095 -1.705 1.00 89.62 84 GLN A N 1
ATOM 683 C CA . GLN A 1 84 ? -0.394 6.479 -2.755 1.00 89.62 84 GLN A CA 1
ATOM 684 C C . GLN A 1 84 ? -1.203 6.075 -3.984 1.00 89.62 84 GLN A C 1
ATOM 686 O O . GLN A 1 84 ? -0.762 6.337 -5.105 1.00 89.62 84 GLN A O 1
ATOM 691 N N . GLU A 1 85 ? -2.380 5.479 -3.806 1.00 90.31 85 GLU A N 1
ATOM 692 C CA . GLU A 1 85 ? -3.266 5.129 -4.921 1.00 90.31 85 GLU A CA 1
ATOM 693 C C . GLU A 1 85 ? -3.788 6.370 -5.658 1.00 90.31 85 GLU A C 1
ATOM 695 O O . GLU A 1 85 ? -3.936 6.341 -6.879 1.00 90.31 85 GLU A O 1
ATOM 700 N N . ALA A 1 86 ? -3.999 7.479 -4.941 1.00 87.62 86 ALA A N 1
ATOM 701 C CA . ALA A 1 86 ? -4.351 8.772 -5.531 1.00 87.62 86 ALA A CA 1
ATOM 702 C C . ALA A 1 86 ? -3.151 9.514 -6.156 1.00 87.62 86 ALA A C 1
ATOM 704 O O . ALA A 1 86 ? -3.337 10.459 -6.926 1.00 87.62 86 ALA A O 1
ATOM 705 N N . SER A 1 87 ? -1.920 9.123 -5.819 1.00 84.94 87 SER A N 1
ATOM 706 C CA . SER A 1 87 ? -0.705 9.747 -6.344 1.00 84.94 87 SER A CA 1
ATOM 707 C C . SER A 1 87 ? -0.421 9.336 -7.793 1.00 84.94 87 SER A C 1
ATOM 709 O O . SER A 1 87 ? -0.995 8.387 -8.325 1.00 84.94 87 SER A O 1
ATOM 711 N N . ALA A 1 88 ? 0.549 10.001 -8.428 1.00 83.44 88 ALA A N 1
ATOM 712 C CA . ALA A 1 88 ? 1.015 9.643 -9.770 1.00 83.44 88 ALA A CA 1
ATOM 713 C C . ALA A 1 88 ? 1.519 8.187 -9.882 1.00 83.44 88 ALA A C 1
ATOM 715 O O . ALA A 1 88 ? 1.464 7.605 -10.964 1.00 83.44 88 ALA A O 1
ATOM 716 N N . TYR A 1 89 ? 1.982 7.599 -8.774 1.00 83.50 89 TYR A N 1
ATOM 717 C CA . TYR A 1 89 ? 2.484 6.224 -8.729 1.00 83.50 89 TYR A CA 1
ATOM 718 C C . TYR A 1 89 ? 1.359 5.184 -8.712 1.00 83.50 89 TYR A C 1
ATOM 720 O O . TYR A 1 89 ? 1.564 4.063 -9.173 1.00 83.50 89 TYR A O 1
ATOM 728 N N . ARG A 1 90 ? 0.163 5.560 -8.230 1.00 85.38 90 ARG A N 1
ATOM 729 C CA . ARG A 1 90 ? -1.031 4.700 -8.128 1.00 85.38 90 ARG A CA 1
ATOM 730 C C . ARG A 1 90 ? -0.790 3.379 -7.386 1.00 85.38 90 ARG A C 1
ATOM 732 O O . ARG A 1 90 ? -1.432 2.372 -7.674 1.00 85.38 90 ARG A O 1
ATOM 739 N N . GLY A 1 91 ? 0.154 3.374 -6.453 1.00 87.25 91 GLY A N 1
ATOM 740 C CA . GLY A 1 91 ? 0.577 2.182 -5.733 1.00 87.25 91 GLY A CA 1
ATOM 741 C C . GLY A 1 91 ? 1.847 2.424 -4.928 1.00 87.25 91 GLY A C 1
ATOM 742 O O . GLY A 1 91 ? 2.439 3.500 -4.984 1.00 87.25 91 GLY A O 1
ATOM 743 N N . GLY A 1 92 ? 2.259 1.412 -4.169 1.00 89.00 92 GLY A N 1
ATOM 744 C CA . GLY A 1 92 ? 3.448 1.459 -3.324 1.00 89.00 92 GLY A CA 1
ATOM 745 C C . GLY A 1 92 ? 3.730 0.108 -2.672 1.00 89.00 92 GLY A C 1
ATOM 746 O O . GLY A 1 92 ? 2.902 -0.804 -2.719 1.00 89.00 92 GLY A O 1
ATOM 747 N N . ILE A 1 93 ? 4.909 -0.025 -2.066 1.00 89.19 93 ILE A N 1
ATOM 748 C CA . ILE A 1 93 ? 5.317 -1.240 -1.355 1.00 89.19 93 ILE A CA 1
ATOM 749 C C . ILE A 1 93 ? 5.032 -1.054 0.132 1.00 89.19 93 ILE A C 1
ATOM 751 O O . ILE A 1 93 ? 5.633 -0.209 0.789 1.00 89.19 93 ILE A O 1
ATOM 755 N N . LEU A 1 94 ? 4.135 -1.876 0.669 1.00 86.88 94 LEU A N 1
ATOM 756 C CA . LEU A 1 94 ? 3.864 -1.933 2.101 1.00 86.88 94 LEU A CA 1
ATOM 757 C C . LEU A 1 94 ? 4.836 -2.919 2.769 1.00 86.88 94 LEU A C 1
ATOM 759 O O . LEU A 1 94 ? 4.609 -4.132 2.772 1.00 86.88 94 LEU A O 1
ATOM 763 N N . ALA A 1 95 ? 5.927 -2.388 3.321 1.00 88.00 95 ALA A N 1
ATOM 764 C CA . ALA A 1 95 ? 7.043 -3.157 3.878 1.00 88.00 95 ALA A CA 1
ATOM 765 C C . ALA A 1 95 ? 7.027 -3.268 5.420 1.00 88.00 95 ALA A C 1
ATOM 767 O O . ALA A 1 95 ? 8.078 -3.375 6.046 1.00 88.00 95 ALA A O 1
ATOM 768 N N . ASP A 1 96 ? 5.841 -3.263 6.037 1.00 86.25 96 ASP A N 1
ATOM 769 C CA . ASP A 1 96 ? 5.669 -3.454 7.485 1.00 86.25 96 ASP A CA 1
ATOM 770 C C . ASP A 1 96 ? 6.232 -4.807 7.962 1.00 86.25 96 ASP A C 1
ATOM 772 O O . ASP A 1 96 ? 6.189 -5.807 7.232 1.00 86.25 96 ASP A O 1
ATOM 776 N N . GLU A 1 97 ? 6.663 -4.890 9.226 1.00 91.19 97 GLU A N 1
ATOM 777 C CA . GLU A 1 97 ? 7.129 -6.144 9.835 1.00 91.19 97 GLU A CA 1
ATOM 778 C C . GLU A 1 97 ? 6.088 -7.281 9.743 1.00 91.19 97 GLU A C 1
ATOM 780 O O . GLU A 1 97 ? 4.867 -7.098 9.595 1.00 91.19 97 GLU A O 1
ATOM 785 N N . MET A 1 98 ? 6.579 -8.521 9.786 1.00 87.94 98 MET A N 1
ATOM 786 C CA . MET A 1 98 ? 5.721 -9.704 9.842 1.00 87.94 98 MET A CA 1
ATOM 787 C C . MET A 1 98 ? 4.860 -9.670 11.112 1.00 87.94 98 MET A C 1
ATOM 789 O O . MET A 1 98 ? 5.344 -9.368 12.193 1.00 87.94 98 MET A O 1
ATOM 793 N N . GLY A 1 99 ? 3.566 -9.973 10.981 1.00 88.56 99 GLY A N 1
ATOM 794 C CA . GLY A 1 99 ? 2.624 -9.945 12.108 1.00 88.56 99 GLY A CA 1
ATOM 795 C C . GLY A 1 99 ? 1.875 -8.622 12.317 1.00 88.56 99 GLY A C 1
ATOM 796 O O . GLY A 1 99 ? 0.871 -8.625 13.018 1.00 88.56 99 GLY A O 1
ATOM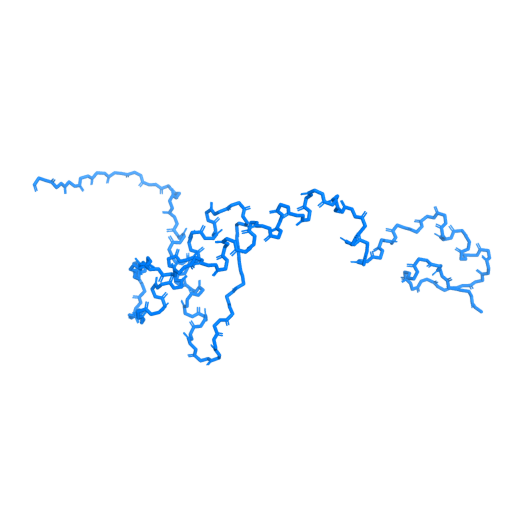 797 N N . MET A 1 100 ? 2.238 -7.528 11.635 1.00 88.12 100 MET A N 1
ATOM 798 C CA . MET A 1 100 ? 1.546 -6.224 11.764 1.00 88.12 100 MET A CA 1
ATOM 799 C C . MET A 1 100 ? 0.164 -6.146 11.076 1.00 88.12 100 MET A C 1
ATOM 801 O O . MET A 1 100 ? -0.507 -5.111 11.085 1.00 88.12 100 MET A O 1
ATOM 805 N N . GLY A 1 101 ? -0.305 -7.251 10.489 1.00 89.19 101 GLY A N 1
ATOM 806 C CA . GLY A 1 101 ? -1.635 -7.323 9.883 1.00 89.19 101 GLY A CA 1
ATOM 807 C C . GLY A 1 101 ? -1.739 -6.673 8.499 1.00 89.19 101 GLY A C 1
ATOM 808 O O . GLY A 1 101 ? -2.781 -6.113 8.176 1.00 89.19 101 GLY A O 1
ATOM 809 N N . LYS A 1 102 ? -0.704 -6.787 7.653 1.00 94.69 102 LYS A N 1
ATOM 810 C CA . LYS A 1 102 ? -0.703 -6.273 6.264 1.00 94.69 102 LYS A CA 1
ATOM 811 C C . LYS A 1 102 ? -1.921 -6.714 5.443 1.00 94.69 102 LYS A C 1
ATOM 813 O O . LYS A 1 102 ? -2.472 -5.931 4.681 1.00 94.69 102 LYS A O 1
ATOM 818 N N . THR A 1 103 ? -2.396 -7.946 5.638 1.00 93.38 103 THR A N 1
ATOM 819 C CA . THR A 1 103 ? -3.619 -8.436 4.979 1.00 93.38 103 THR A CA 1
ATOM 820 C C . THR A 1 103 ? -4.858 -7.653 5.416 1.00 93.38 103 THR A C 1
ATOM 822 O O . THR A 1 103 ? -5.682 -7.299 4.580 1.00 93.38 103 THR A O 1
ATOM 825 N N . LEU A 1 104 ? -4.988 -7.347 6.712 1.00 93.50 104 LEU A N 1
ATOM 826 C CA . LEU A 1 104 ? -6.091 -6.533 7.230 1.00 93.50 104 LEU A CA 1
ATOM 827 C C . LEU A 1 104 ? -6.022 -5.106 6.673 1.00 93.50 104 LEU A C 1
ATOM 829 O O . LEU A 1 104 ? -7.049 -4.555 6.279 1.00 93.50 104 LEU A O 1
ATOM 833 N N . GLN A 1 105 ? -4.819 -4.536 6.590 1.00 93.00 105 GLN A N 1
ATOM 834 C CA . GLN A 1 105 ? -4.591 -3.227 5.980 1.00 93.00 105 GLN A CA 1
ATOM 835 C C . GLN A 1 105 ? -5.000 -3.226 4.492 1.00 93.00 105 GLN A C 1
ATOM 837 O O . GLN A 1 105 ? -5.761 -2.357 4.075 1.00 93.00 105 GLN A O 1
ATOM 842 N N . ALA A 1 106 ? -4.607 -4.242 3.715 1.00 92.75 106 ALA A N 1
ATOM 843 C CA . ALA A 1 106 ? -4.994 -4.378 2.307 1.00 92.75 106 ALA A CA 1
ATOM 844 C C . ALA A 1 106 ? -6.515 -4.532 2.118 1.00 92.75 106 ALA A C 1
ATOM 846 O O . ALA A 1 106 ? -7.105 -3.905 1.240 1.00 92.75 106 ALA A O 1
ATOM 847 N N . ILE A 1 107 ? -7.183 -5.324 2.965 1.00 93.69 107 ILE A N 1
ATOM 848 C CA . ILE A 1 107 ? -8.652 -5.435 2.950 1.00 93.69 107 ILE A CA 1
ATOM 849 C C . ILE A 1 107 ? -9.295 -4.080 3.263 1.00 93.69 107 ILE A C 1
ATOM 851 O O . ILE A 1 107 ? -10.249 -3.687 2.592 1.00 93.69 107 ILE A O 1
ATOM 855 N N . SER A 1 108 ? -8.761 -3.357 4.249 1.00 93.19 108 SER A N 1
ATOM 856 C CA . SER A 1 108 ? -9.255 -2.029 4.627 1.00 93.19 108 SER A CA 1
ATOM 857 C C . SER A 1 108 ? -9.133 -1.038 3.468 1.00 93.19 108 SER A C 1
ATOM 859 O O . SER A 1 108 ? -10.079 -0.304 3.202 1.00 93.19 108 SER A O 1
ATOM 861 N N . LEU A 1 109 ? -8.030 -1.077 2.716 1.00 93.25 109 LEU A N 1
ATOM 862 C CA . LEU A 1 109 ? -7.843 -0.267 1.509 1.00 93.25 109 LEU A CA 1
ATOM 863 C C . LEU A 1 109 ? -8.897 -0.583 0.438 1.00 93.25 109 LEU A C 1
ATOM 865 O O . LEU A 1 109 ? -9.588 0.308 -0.052 1.00 93.25 109 LEU A O 1
ATOM 869 N N . ILE A 1 110 ? -9.103 -1.869 0.135 1.00 92.50 110 ILE A N 1
ATOM 870 C CA . ILE A 1 110 ? -10.122 -2.304 -0.833 1.00 92.50 110 ILE A CA 1
ATOM 871 C C . ILE A 1 110 ? -11.517 -1.831 -0.407 1.00 92.50 110 ILE A C 1
ATOM 873 O O . ILE A 1 110 ? -12.311 -1.411 -1.247 1.00 92.50 110 ILE A O 1
ATOM 877 N N . MET A 1 111 ? -11.838 -1.912 0.886 1.00 91.62 111 MET A N 1
ATOM 878 C CA . MET A 1 111 ? -13.124 -1.462 1.421 1.00 91.62 111 MET A CA 1
ATOM 879 C C . MET A 1 111 ? -13.280 0.058 1.367 1.00 91.62 111 MET A C 1
ATOM 881 O O . MET A 1 111 ? -14.356 0.519 0.998 1.00 91.62 111 MET A O 1
ATOM 885 N N . ALA A 1 112 ? -12.225 0.824 1.656 1.00 88.25 112 ALA A N 1
ATOM 886 C CA . ALA A 1 112 ? -12.230 2.281 1.522 1.00 88.25 112 ALA A CA 1
ATOM 887 C C . ALA A 1 112 ? -12.483 2.729 0.069 1.00 88.25 112 ALA A C 1
ATOM 889 O O . ALA A 1 112 ? -13.153 3.733 -0.164 1.00 88.25 112 ALA A O 1
ATOM 890 N N . ASN A 1 113 ? -12.037 1.934 -0.909 1.00 83.69 113 ASN A N 1
ATOM 891 C CA . ASN A 1 113 ? -12.260 2.187 -2.335 1.00 83.69 113 ASN A CA 1
ATOM 892 C C . ASN A 1 113 ? -13.608 1.691 -2.877 1.00 83.69 113 ASN A C 1
ATOM 894 O O . ASN A 1 113 ? -13.947 1.958 -4.038 1.00 83.69 113 ASN A O 1
ATOM 898 N N . LYS A 1 114 ? -14.413 0.960 -2.090 1.00 69.31 114 LYS A N 1
ATOM 899 C CA . LYS A 1 114 ? -15.710 0.457 -2.562 1.00 69.31 114 LYS A CA 1
ATOM 900 C C . LYS A 1 114 ? -16.712 1.609 -2.728 1.00 69.31 114 LYS A C 1
ATOM 902 O O . LYS A 1 114 ? -17.399 1.999 -1.798 1.00 69.31 114 LYS A O 1
ATOM 907 N N . ARG A 1 115 ? -16.859 2.029 -3.993 1.00 52.59 115 ARG A N 1
ATOM 908 C CA . ARG A 1 115 ? -17.937 2.839 -4.599 1.00 52.59 115 ARG A CA 1
ATOM 909 C C . ARG A 1 115 ? -18.023 4.313 -4.169 1.00 52.59 115 ARG A C 1
ATOM 911 O O . ARG A 1 115 ? -18.911 4.705 -3.427 1.00 52.59 115 ARG A O 1
ATOM 918 N N . GLN A 1 116 ? -17.273 5.156 -4.882 1.00 52.56 116 GLN A N 1
ATOM 919 C CA . GLN A 1 116 ? -17.762 6.484 -5.310 1.00 52.56 116 GLN A CA 1
ATOM 920 C C . GLN A 1 116 ? -18.506 6.427 -6.669 1.00 52.56 116 GLN A C 1
ATOM 922 O O . GLN A 1 116 ? -18.760 7.445 -7.303 1.00 52.56 116 GLN A O 1
ATOM 927 N N . GLY A 1 117 ? -18.872 5.228 -7.140 1.00 43.59 117 GLY A N 1
ATOM 928 C CA . GLY A 1 117 ? -19.577 5.014 -8.405 1.00 43.59 117 GLY A CA 1
ATOM 929 C C . GLY A 1 117 ? -21.025 4.562 -8.207 1.00 43.59 117 GLY A C 1
ATOM 930 O O . GLY A 1 117 ? -21.270 3.362 -8.100 1.00 43.59 117 GLY A O 1
ATOM 931 N N . GLY A 1 118 ? -21.960 5.521 -8.220 1.00 42.81 118 GLY A N 1
ATOM 932 C CA . GLY A 1 118 ? -23.367 5.322 -8.606 1.00 42.81 118 GLY A CA 1
ATOM 933 C C . GLY A 1 118 ? -24.410 5.196 -7.485 1.00 42.81 118 GLY A C 1
ATOM 934 O O . GLY A 1 118 ? -24.706 4.090 -7.042 1.00 42.81 118 GLY A O 1
ATOM 935 N N . GLY A 1 119 ? -25.054 6.320 -7.135 1.00 36.06 119 GLY A N 1
ATOM 936 C CA . GLY A 1 119 ? -26.332 6.366 -6.404 1.00 36.06 119 GLY A CA 1
ATOM 937 C C . GLY A 1 119 ? -26.535 7.669 -5.623 1.00 36.06 119 GLY A C 1
ATOM 938 O O . GLY A 1 119 ? -26.038 7.798 -4.513 1.00 36.06 119 GLY A O 1
ATOM 939 N N . GLY A 1 120 ? -27.230 8.649 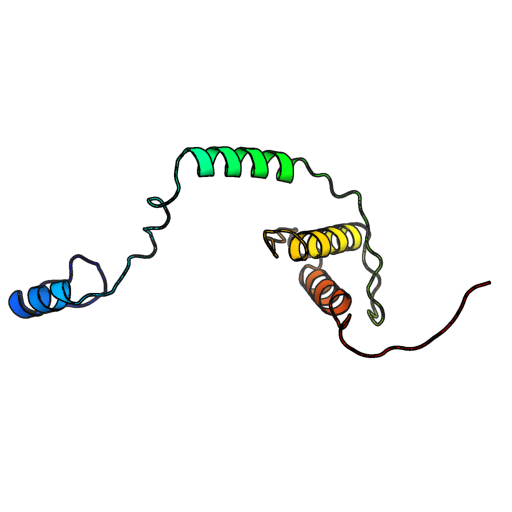-6.209 1.00 41.75 120 GLY A N 1
ATOM 940 C CA . GLY A 1 120 ? -27.536 9.926 -5.558 1.00 41.75 120 GLY A CA 1
ATOM 941 C C . GLY A 1 120 ? -28.625 9.844 -4.479 1.00 41.75 120 GLY A C 1
ATOM 942 O O . GLY A 1 120 ? -29.447 8.933 -4.490 1.00 41.75 120 GLY A O 1
ATOM 943 N N . GLY A 1 121 ? -28.666 10.869 -3.618 1.00 38.91 121 GLY A N 1
ATOM 944 C CA . GLY A 1 121 ? -29.867 11.260 -2.871 1.00 38.91 121 GLY A CA 1
ATOM 945 C C . GLY A 1 121 ? -29.688 11.540 -1.372 1.00 38.91 121 GLY A C 1
ATOM 946 O O . GLY A 1 121 ? -29.833 10.634 -0.569 1.00 38.91 121 GLY A O 1
ATOM 947 N N . GLY A 1 122 ? -29.523 12.824 -1.024 1.00 39.41 122 GLY A N 1
ATOM 948 C CA . GLY A 1 122 ? -30.364 13.506 -0.023 1.00 39.41 122 GLY A CA 1
ATOM 949 C C . GLY A 1 122 ? -30.002 13.474 1.474 1.00 39.41 122 GLY A C 1
ATOM 950 O O . GLY A 1 122 ? -30.185 12.459 2.127 1.00 39.41 122 GLY A O 1
ATOM 951 N N . GLY A 1 123 ? -29.716 14.674 2.014 1.00 37.94 123 GLY A N 1
ATOM 952 C CA . GLY A 1 123 ? -30.077 15.140 3.372 1.00 37.94 123 GLY A CA 1
ATOM 953 C C . GLY A 1 123 ? -29.191 14.647 4.524 1.00 37.94 123 GLY A C 1
ATOM 954 O O . GLY A 1 123 ? -28.847 13.483 4.590 1.00 37.94 123 GLY A O 1
ATOM 955 N N . GLY A 1 124 ? -28.780 15.439 5.510 1.00 35.47 124 GLY A N 1
ATOM 956 C CA . GLY A 1 124 ? -29.080 16.804 5.923 1.00 35.47 124 GLY A CA 1
ATOM 957 C C . GLY A 1 124 ? -28.375 17.024 7.273 1.00 35.47 124 GLY A C 1
ATOM 958 O O . GLY A 1 124 ? -28.076 16.062 7.976 1.00 35.47 124 GLY A O 1
ATOM 959 N N . GLY A 1 125 ? -28.092 18.271 7.630 1.00 33.41 125 GLY A N 1
ATOM 960 C CA . GLY A 1 125 ? -27.513 18.611 8.928 1.00 33.41 125 GLY A CA 1
ATOM 961 C C . GLY A 1 125 ? -27.571 20.114 9.139 1.00 33.41 125 GLY A C 1
ATOM 962 O O . GLY A 1 125 ? -26.640 20.821 8.762 1.00 33.41 125 GLY A O 1
ATOM 963 N N . GLY A 1 126 ? -28.720 20.572 9.638 1.00 32.59 126 GLY A N 1
ATOM 964 C CA . GLY A 1 126 ? -28.810 21.798 10.429 1.00 32.59 126 GLY A CA 1
ATOM 965 C C . GLY A 1 126 ? -28.490 21.509 11.889 1.00 32.59 126 GLY A C 1
ATOM 966 O O . GLY A 1 126 ? -28.423 20.309 12.245 1.00 32.59 126 GLY A O 1
#

Sequence (126 aa):
EYVCERVCGFEGDFKTVEAHENVCGYVRGDQWESDMDSEEEETFLQKWELSVERRMEKKMQAPEGLLVSLLPFQMESLAWMCDQEASAYRGGILADEMGMGKTLQAISLIMANKRQGGGGGGGGGG

pLDDT: mean 78.2, std 16.73, range [32.59, 94.69]

Secondary structure (DSSP, 8-state):
-EE-TT-SS-EE-HHHHHHHHTT-----TTTTSSS--HHHHHHHHHHHHHHHT-------PPPTT--SPPPHHHHHHHHHHHHHHHSTT------PPTTS-HHHHHHHHHHHTS-SSS--------

InterPro domains:
  IPR000330 SNF2, N-terminal domain [PF00176] (73-115)
  IPR027417 P-loop containing nucleoside triphosphate hydrolase [SSF52540] (48-118)
  IPR038718 SNF2-like, N-terminal domain superfamily [G3DSA:3.40.50.10810] (36-123)

Radius of gyration: 24.52 Å; chains: 1; bounding box: 55×49×56 Å

Foldseek 3Di:
DDDAPLNPGDDDDPVVNVVCNVVPPDDDPVVPVPPQDPVNVVVVVVVVVVVVPDDQPDFAFQAPPPPDGQDRVLRSLLVVQLVCCVDPNNGDDDPDDPPNPVVVSVVSNVRVPPDPDDDDDDDDDD

Organism: Guillardia theta (NCBI:txid55529)